Protein AF-A0A168HRJ1-F1 (afdb_monomer)

pLDDT: mean 80.08, std 8.82, range [50.94, 90.0]

Secondary structure (DSSP, 8-state):
----EEEEEEEEE--SSGGG-EEEEEEEETTTEEEEEEEETTTEEEEEEE-HHHHHHHHHHHHHHHHTT-

Nearest PDB structures (foldseek):
  8p26-assembly2_D  TM=5.088E-01  e=1.161E+00  Arabidopsis thaliana
  8p26-assembly4_G  TM=5.941E-01  e=2.294E+00  Arabidopsis thaliana
  3oky-assembly1_B  TM=4.949E-01  e=2.570E+00  Mus musculus
  7y4o-assembly1_A  TM=4.902E-01  e=8.961E+00  Rattus norvegicus

Sequence (70 aa):
MDGKRNEIATIVVDSADEENQGVIIVSVFDKQEIGLCVSQRMGGDLEIWLDKDQTNSLITALKKAVDDTI

Solvent-accessible surface area (backbone atoms only — not comparable to full-atom values): 4016 Å² total; per-residue (Å²): 134,95,67,59,77,41,80,79,45,75,46,77,42,84,49,97,48,65,82,65,18,32,40,39,38,35,29,33,38,71,88,58,30,44,32,46,32,45,30,33,79,65,84,55,73,52,69,50,80,29,45,64,68,57,43,52,51,49,53,53,52,50,52,51,54,54,59,75,73,108

Radius of gyration: 13.79 Å; Cα contacts (8 Å, |Δi|>4): 111; chains: 1; bounding box: 28×30×33 Å

Organism: NCBI:txid494026

Mean predicted aligned error: 7.47 Å

Foldseek 3Di:
DPWDKDWDDKDFDDDPDLQRGWIWIWIDTNVFKIKTWTGRPPDGIDIDIGGPVRVVVVVVVVVVVVVVVD

Structure (mmCIF, N/CA/C/O backbone):
data_AF-A0A168HRJ1-F1
#
_entry.id   AF-A0A168HRJ1-F1
#
loop_
_atom_site.group_PDB
_atom_site.id
_atom_site.type_symbol
_atom_site.label_atom_id
_atom_site.label_alt_id
_atom_site.label_comp_id
_atom_site.label_asym_id
_atom_site.label_entity_id
_atom_site.label_seq_id
_atom_site.pdbx_PDB_ins_code
_atom_site.Cartn_x
_atom_site.Cartn_y
_atom_site.Cartn_z
_atom_site.occupancy
_atom_site.B_iso_or_equiv
_atom_site.auth_seq_id
_atom_site.auth_comp_id
_atom_site.auth_asym_id
_atom_site.auth_atom_id
_atom_site.pdbx_PDB_model_num
ATOM 1 N N . MET A 1 1 ? -8.136 -15.077 13.247 1.00 50.94 1 MET A N 1
ATOM 2 C CA . MET A 1 1 ? -8.722 -13.723 13.315 1.00 50.94 1 MET A CA 1
ATOM 3 C C . MET A 1 1 ? -9.720 -13.628 12.177 1.00 50.94 1 MET A C 1
ATOM 5 O O . MET A 1 1 ? -9.356 -14.014 11.077 1.00 50.94 1 MET A O 1
ATOM 9 N N . ASP A 1 2 ? -10.958 -13.228 12.463 1.00 62.28 2 ASP A N 1
ATOM 10 C CA . ASP A 1 2 ? -12.120 -13.322 11.552 1.00 62.28 2 ASP A CA 1
ATOM 11 C C . ASP A 1 2 ? -12.457 -11.966 10.892 1.00 62.28 2 ASP A C 1
ATOM 13 O O . ASP A 1 2 ? -13.605 -11.658 10.579 1.00 62.28 2 ASP A O 1
ATOM 17 N N . GLY A 1 3 ? -11.441 -11.112 10.755 1.00 66.44 3 GLY A N 1
ATOM 18 C CA . GLY A 1 3 ? -11.578 -9.768 10.209 1.00 66.44 3 GLY A CA 1
ATOM 19 C C . GLY A 1 3 ? -11.615 -9.744 8.685 1.00 66.44 3 GLY A C 1
ATOM 20 O O . GLY A 1 3 ? -11.084 -10.633 8.012 1.00 66.44 3 GLY A O 1
ATOM 21 N N . LYS A 1 4 ? -12.250 -8.715 8.115 1.00 79.56 4 LYS A N 1
ATOM 22 C CA . LYS A 1 4 ? -12.396 -8.585 6.658 1.00 79.56 4 LYS A CA 1
ATOM 23 C C . LYS A 1 4 ? -11.368 -7.605 6.105 1.00 79.56 4 LYS A C 1
ATOM 25 O O . LYS A 1 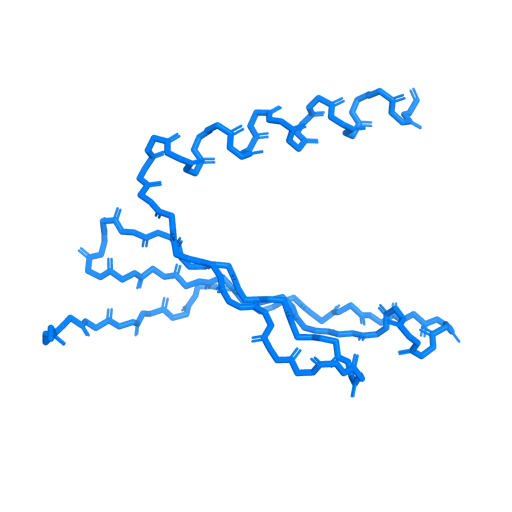4 ? -11.450 -6.399 6.345 1.00 79.56 4 LYS A O 1
ATOM 30 N N . ARG A 1 5 ? -10.455 -8.123 5.280 1.00 83.88 5 ARG A N 1
ATOM 31 C CA . ARG A 1 5 ? -9.582 -7.316 4.422 1.00 83.88 5 ARG A CA 1
ATOM 32 C C . ARG A 1 5 ? -10.420 -6.620 3.352 1.00 83.88 5 ARG A C 1
ATOM 34 O O . ARG A 1 5 ? -11.175 -7.272 2.632 1.00 83.88 5 ARG A O 1
ATOM 41 N N . ASN A 1 6 ? -10.258 -5.308 3.228 1.00 85.44 6 ASN A N 1
ATOM 42 C CA . ASN A 1 6 ? -10.807 -4.531 2.123 1.00 85.44 6 ASN A CA 1
ATOM 43 C C . ASN A 1 6 ? -9.656 -3.853 1.384 1.00 85.44 6 ASN A C 1
ATOM 45 O O . ASN A 1 6 ? -8.917 -3.073 1.980 1.00 85.44 6 ASN A O 1
ATOM 49 N N . GLU A 1 7 ? -9.506 -4.155 0.100 1.00 86.94 7 GLU A N 1
ATOM 50 C CA . GLU A 1 7 ? -8.600 -3.426 -0.783 1.00 86.94 7 GLU A CA 1
ATOM 51 C C . GLU A 1 7 ? -9.170 -2.032 -1.068 1.00 86.94 7 GLU A C 1
ATOM 53 O O . GLU A 1 7 ? -10.368 -1.884 -1.315 1.00 86.94 7 GLU A O 1
ATOM 58 N N . ILE A 1 8 ? -8.319 -1.009 -0.996 1.00 87.81 8 ILE A N 1
ATOM 59 C CA . ILE A 1 8 ? -8.712 0.394 -1.189 1.00 87.81 8 ILE A CA 1
ATOM 60 C C . ILE A 1 8 ? -8.036 0.991 -2.418 1.00 87.81 8 ILE A C 1
ATOM 62 O O . ILE A 1 8 ? -8.616 1.842 -3.090 1.00 87.81 8 ILE A O 1
ATOM 66 N N . ALA A 1 9 ? -6.812 0.558 -2.712 1.00 86.81 9 ALA A N 1
ATOM 67 C CA . ALA A 1 9 ? -6.086 0.993 -3.889 1.00 86.81 9 ALA A CA 1
ATOM 68 C C . ALA A 1 9 ? -5.150 -0.107 -4.377 1.00 86.81 9 ALA A C 1
ATOM 70 O O . ALA A 1 9 ? -4.501 -0.778 -3.575 1.00 86.81 9 ALA A O 1
ATOM 71 N N . THR A 1 10 ? -5.037 -0.199 -5.696 1.00 87.06 10 THR A N 1
ATOM 72 C CA . THR A 1 10 ? -4.016 -0.978 -6.385 1.00 87.06 10 THR A CA 1
ATOM 73 C C . THR A 1 10 ? -3.292 -0.050 -7.346 1.00 87.06 10 THR A C 1
ATOM 75 O O . THR A 1 10 ? -3.915 0.606 -8.182 1.00 87.06 10 THR A O 1
ATOM 78 N N . ILE A 1 11 ? -1.976 0.039 -7.192 1.00 87.19 11 ILE A N 1
ATOM 79 C CA . ILE A 1 11 ? -1.096 0.885 -7.992 1.00 87.19 11 ILE A CA 1
ATOM 80 C C . ILE A 1 11 ? -0.187 -0.046 -8.778 1.00 87.19 11 ILE A C 1
ATOM 82 O O . ILE A 1 11 ? 0.602 -0.787 -8.196 1.00 87.19 11 ILE A O 1
ATOM 86 N N . VAL A 1 12 ? -0.302 -0.007 -10.101 1.00 86.75 12 VAL A N 1
ATOM 87 C CA . VAL A 1 12 ? 0.607 -0.733 -10.989 1.00 86.75 12 VAL A CA 1
ATOM 88 C C . VAL A 1 12 ? 1.815 0.153 -11.248 1.00 86.75 12 VAL A C 1
ATOM 90 O O . VAL A 1 12 ? 1.670 1.284 -11.711 1.00 86.75 12 VAL A O 1
ATOM 93 N N . VAL A 1 13 ? 2.997 -0.364 -10.933 1.00 86.31 13 VAL A N 1
ATOM 94 C CA . VAL A 1 13 ? 4.271 0.283 -11.229 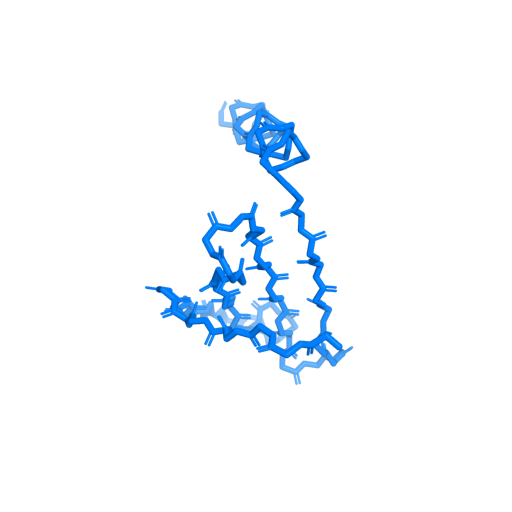1.00 86.31 13 VAL A CA 1
ATOM 95 C C . VAL A 1 13 ? 4.802 -0.346 -12.507 1.00 86.31 13 VAL A C 1
ATOM 97 O O . VAL A 1 13 ? 5.247 -1.494 -12.507 1.00 86.31 13 VAL A O 1
ATOM 100 N N . ASP A 1 14 ? 4.706 0.409 -13.597 1.00 84.94 14 ASP A N 1
ATOM 101 C CA . ASP A 1 14 ? 5.299 0.043 -14.878 1.00 84.94 14 ASP A CA 1
ATOM 102 C C . ASP A 1 14 ? 6.647 0.753 -15.036 1.00 84.94 14 ASP A C 1
ATOM 104 O O . ASP A 1 14 ? 6.775 1.953 -14.783 1.00 84.94 14 ASP A O 1
ATOM 108 N N . SER A 1 15 ? 7.661 -0.010 -15.423 1.00 83.62 15 SER A N 1
ATOM 109 C CA . SER A 1 15 ? 9.043 0.436 -15.556 1.00 83.62 15 SER A CA 1
ATOM 110 C C . SER A 1 15 ? 9.664 -0.224 -16.779 1.00 83.62 15 SER A C 1
ATOM 112 O O . SER A 1 15 ? 9.352 -1.370 -17.104 1.00 83.62 15 SER A O 1
ATOM 114 N N . ALA A 1 16 ? 10.574 0.492 -17.444 1.00 84.25 16 ALA A N 1
ATOM 115 C CA . ALA A 1 16 ? 11.389 -0.074 -18.519 1.00 84.25 16 ALA A CA 1
ATOM 116 C C . ALA A 1 16 ? 12.351 -1.164 -18.009 1.00 84.25 16 ALA A C 1
ATOM 118 O O . ALA A 1 16 ? 12.810 -1.991 -18.792 1.00 84.25 16 ALA A O 1
ATOM 119 N N . ASP A 1 17 ? 12.649 -1.149 -16.710 1.00 82.94 17 ASP A N 1
ATOM 120 C CA . ASP A 1 17 ? 13.419 -2.173 -16.015 1.00 82.94 17 ASP A CA 1
ATOM 121 C C . ASP A 1 17 ? 12.466 -3.166 -15.333 1.00 82.94 17 ASP A C 1
ATOM 123 O O . ASP A 1 17 ? 11.704 -2.785 -14.439 1.00 82.94 17 ASP A O 1
ATOM 127 N N . GLU A 1 18 ? 12.495 -4.429 -15.768 1.00 79.69 18 GLU A N 1
ATOM 128 C CA . GLU A 1 18 ? 11.585 -5.487 -15.311 1.00 79.69 18 GLU A CA 1
ATOM 129 C C . GLU A 1 18 ? 11.709 -5.782 -13.809 1.00 79.69 18 GLU A C 1
ATOM 131 O O . GLU A 1 18 ? 10.709 -6.134 -13.182 1.00 79.69 18 GLU A O 1
ATOM 136 N N . GLU A 1 19 ? 12.887 -5.579 -13.206 1.00 78.06 19 GLU A N 1
ATOM 137 C CA . GLU A 1 19 ? 13.092 -5.761 -11.758 1.00 78.06 19 GLU A CA 1
ATOM 138 C C . GLU A 1 19 ? 12.333 -4.711 -10.929 1.00 78.06 19 GLU A C 1
ATOM 140 O O . GLU A 1 19 ? 11.988 -4.936 -9.768 1.00 78.06 19 GLU A O 1
ATOM 145 N N . ASN A 1 20 ? 12.022 -3.572 -11.548 1.00 79.19 20 ASN A N 1
ATOM 146 C CA . ASN A 1 20 ? 11.288 -2.466 -10.945 1.00 79.19 20 ASN A CA 1
ATOM 147 C C . ASN A 1 20 ? 9.789 -2.476 -11.297 1.00 79.19 20 ASN A C 1
ATOM 149 O O . ASN A 1 20 ? 9.053 -1.587 -10.866 1.00 79.19 20 ASN A O 1
ATOM 153 N N . GLN A 1 21 ? 9.321 -3.466 -12.064 1.00 82.94 21 GLN A N 1
ATOM 154 C CA . GLN A 1 21 ? 7.897 -3.660 -12.324 1.00 82.94 21 GLN A CA 1
ATOM 155 C C . GLN A 1 21 ? 7.214 -4.351 -11.146 1.00 82.94 21 GLN A C 1
ATOM 157 O O . GLN A 1 21 ? 7.726 -5.315 -10.567 1.00 82.94 21 GLN A O 1
ATOM 162 N N . GLY A 1 22 ? 6.001 -3.911 -10.828 1.00 85.88 22 GLY A N 1
ATOM 163 C CA . GLY A 1 22 ? 5.268 -4.501 -9.722 1.00 85.88 22 GLY A CA 1
ATOM 164 C C . GLY A 1 22 ? 3.894 -3.910 -9.478 1.00 85.88 22 GLY A C 1
ATOM 165 O O . GLY A 1 22 ? 3.368 -3.109 -10.252 1.00 85.88 22 GLY A O 1
ATOM 166 N N . VAL A 1 23 ? 3.309 -4.330 -8.365 1.00 85.62 23 VAL A N 1
ATOM 167 C CA . VAL A 1 23 ? 2.013 -3.869 -7.887 1.00 85.62 23 VAL A CA 1
ATOM 168 C C . VAL A 1 23 ? 2.126 -3.514 -6.413 1.00 85.62 23 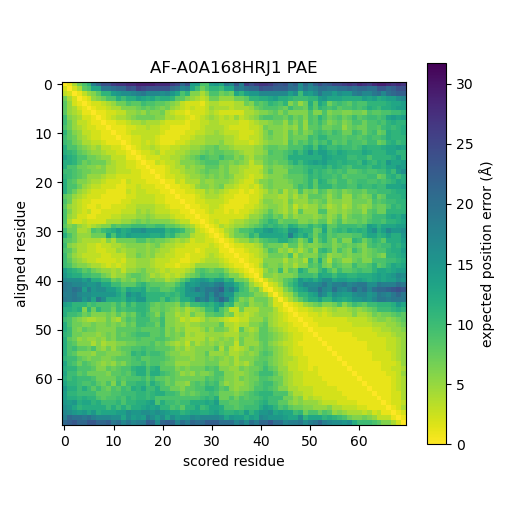VAL A C 1
ATOM 170 O O . VAL A 1 23 ? 2.652 -4.284 -5.610 1.00 85.62 23 VAL A O 1
ATOM 173 N N . ILE A 1 24 ? 1.597 -2.349 -6.056 1.00 85.56 24 ILE A N 1
ATOM 174 C CA . ILE A 1 24 ? 1.403 -1.935 -4.671 1.00 85.56 24 ILE A CA 1
ATOM 175 C C . ILE A 1 24 ? -0.087 -2.039 -4.366 1.00 85.56 24 ILE A C 1
ATOM 177 O O . ILE A 1 24 ? -0.897 -1.359 -4.996 1.00 85.56 24 ILE A O 1
ATOM 181 N N . ILE A 1 25 ? -0.448 -2.869 -3.392 1.00 85.62 25 ILE A N 1
ATOM 182 C CA . ILE A 1 25 ? -1.828 -3.038 -2.935 1.00 85.62 25 ILE A CA 1
ATOM 183 C C . ILE A 1 25 ? -1.948 -2.434 -1.541 1.00 85.62 25 ILE A C 1
ATOM 185 O O . ILE A 1 25 ? -1.248 -2.835 -0.609 1.00 85.62 25 ILE A O 1
ATOM 189 N N . VAL A 1 26 ? -2.871 -1.489 -1.391 1.00 86.19 26 VAL A N 1
ATOM 190 C CA . VAL A 1 26 ? -3.222 -0.874 -0.112 1.00 86.19 26 VAL A CA 1
ATOM 191 C C . VAL A 1 26 ? -4.538 -1.465 0.359 1.00 86.19 26 VAL A C 1
ATOM 193 O O . VAL A 1 26 ? -5.562 -1.390 -0.324 1.00 86.19 26 VAL A O 1
ATOM 196 N N . SER A 1 27 ? -4.519 -2.065 1.540 1.00 87.88 27 SER A N 1
ATOM 197 C CA . SER A 1 27 ? -5.686 -2.686 2.157 1.00 87.88 27 SER A CA 1
ATOM 198 C C . SER A 1 27 ? -5.928 -2.124 3.549 1.00 87.88 27 SER A C 1
ATOM 200 O O . SER A 1 27 ? -5.016 -1.624 4.195 1.00 87.88 27 SER A O 1
ATOM 202 N N . VAL A 1 28 ? -7.157 -2.244 4.036 1.00 85.31 28 VAL A N 1
ATOM 203 C CA . VAL A 1 28 ? -7.479 -2.037 5.448 1.00 85.31 28 VAL A CA 1
ATOM 204 C C . VAL A 1 28 ? -8.109 -3.293 6.018 1.00 85.31 28 VAL A C 1
ATOM 206 O O . VAL A 1 28 ? -9.006 -3.883 5.407 1.00 85.31 28 VAL A O 1
ATOM 209 N N . PHE A 1 29 ? -7.650 -3.679 7.204 1.00 84.81 29 PHE A N 1
ATOM 210 C CA . PHE A 1 29 ? -8.188 -4.793 7.972 1.00 84.81 29 PHE A CA 1
ATOM 211 C C . PHE A 1 29 ? -8.981 -4.251 9.163 1.00 84.81 29 PHE A C 1
ATOM 213 O O . PHE A 1 29 ? -8.493 -3.410 9.919 1.00 84.81 29 PHE A O 1
ATOM 220 N N . ASP A 1 30 ? -10.255 -4.645 9.262 1.00 82.88 30 ASP A N 1
ATOM 221 C CA . ASP A 1 30 ? -11.184 -4.263 10.340 1.00 82.88 30 ASP A CA 1
ATOM 222 C C . ASP A 1 30 ? -11.247 -2.761 10.679 1.00 82.88 30 ASP A C 1
ATOM 224 O O . ASP A 1 30 ? -11.628 -2.373 11.782 1.00 82.88 30 ASP A O 1
ATOM 228 N N . LYS A 1 31 ? -10.914 -1.892 9.713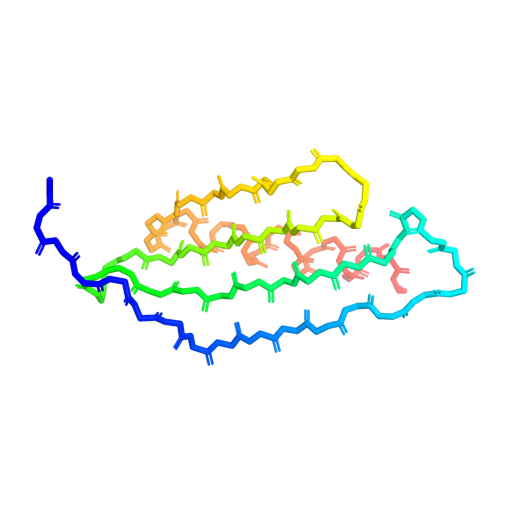 1.00 75.06 31 LYS A N 1
ATOM 229 C CA . LYS A 1 31 ? -10.828 -0.426 9.879 1.00 75.06 31 LYS A CA 1
ATOM 230 C C . LYS A 1 31 ? -9.799 0.041 10.915 1.00 75.06 31 LYS A C 1
ATOM 232 O O . LYS A 1 31 ? -9.841 1.205 11.310 1.00 75.06 31 LYS A O 1
ATOM 237 N N . GLN A 1 32 ? -8.900 -0.835 11.348 1.00 77.25 32 GLN A N 1
ATOM 238 C CA . GLN A 1 32 ? -7.927 -0.551 12.405 1.00 77.25 32 GLN A CA 1
ATOM 239 C C . GLN A 1 32 ? -6.484 -0.634 11.913 1.00 77.25 32 GLN A C 1
ATOM 241 O O . GLN A 1 32 ? -5.642 0.118 12.398 1.00 77.25 32 GLN A O 1
ATOM 246 N N . GLU A 1 33 ? -6.220 -1.480 10.921 1.00 79.69 33 GLU A N 1
ATOM 247 C CA . GLU A 1 33 ? -4.878 -1.702 10.384 1.00 79.69 33 GLU A CA 1
ATOM 248 C C . GLU A 1 33 ? -4.841 -1.372 8.897 1.00 79.69 33 GLU A C 1
ATOM 250 O O . GLU A 1 33 ? -5.819 -1.590 8.173 1.00 79.69 33 GLU A O 1
ATOM 255 N N . ILE A 1 34 ? -3.701 -0.856 8.446 1.00 83.38 34 ILE A N 1
ATOM 256 C CA . ILE A 1 34 ? -3.411 -0.597 7.040 1.00 83.38 34 ILE A CA 1
ATOM 257 C C . ILE A 1 34 ? -2.365 -1.621 6.595 1.00 83.38 34 ILE A C 1
ATOM 259 O O . ILE A 1 34 ? -1.286 -1.728 7.174 1.00 83.38 34 ILE A O 1
ATOM 263 N N . GLY A 1 35 ? -2.707 -2.394 5.570 1.00 80.19 35 GLY A N 1
ATOM 264 C CA . GLY A 1 35 ? -1.812 -3.334 4.908 1.00 80.19 35 GLY A CA 1
ATOM 265 C C . GLY A 1 35 ? -1.205 -2.701 3.663 1.00 80.19 35 GLY A C 1
ATOM 266 O O . GLY A 1 35 ? -1.931 -2.140 2.836 1.00 80.19 35 GLY A O 1
ATOM 267 N N . LEU A 1 36 ? 0.112 -2.814 3.528 1.00 83.75 36 LEU A N 1
ATOM 268 C CA . LEU A 1 36 ? 0.858 -2.455 2.328 1.00 83.75 36 LEU A CA 1
ATOM 269 C C . LEU A 1 36 ? 1.515 -3.722 1.790 1.00 83.75 36 LEU A C 1
ATOM 271 O O . LEU A 1 36 ? 2.404 -4.290 2.421 1.00 83.75 36 LEU A O 1
ATOM 275 N N . CYS A 1 37 ? 1.066 -4.163 0.622 1.00 82.44 37 CYS A N 1
ATOM 276 C CA . CYS A 1 37 ? 1.687 -5.259 -0.104 1.00 82.44 37 CYS A CA 1
ATOM 277 C C . CYS A 1 37 ? 2.442 -4.687 -1.297 1.00 82.44 37 CYS A C 1
ATOM 279 O O . CYS A 1 37 ? 1.850 -3.980 -2.112 1.00 82.44 37 CYS A O 1
ATOM 281 N N . VAL A 1 38 ? 3.731 -5.000 -1.399 1.00 80.19 38 VAL A N 1
ATOM 282 C CA . VAL A 1 38 ? 4.567 -4.681 -2.555 1.00 80.19 38 VAL A CA 1
ATOM 283 C C . VAL A 1 38 ? 4.952 -5.998 -3.208 1.00 80.19 38 VAL A C 1
ATOM 285 O O . VAL A 1 38 ? 5.720 -6.785 -2.657 1.00 80.19 38 VAL A O 1
ATOM 288 N N . SER A 1 39 ? 4.379 -6.237 -4.381 1.00 79.62 39 SER A N 1
ATOM 289 C CA . SER A 1 39 ? 4.673 -7.396 -5.211 1.00 79.62 39 SER A CA 1
ATOM 290 C C . SER A 1 39 ? 5.553 -6.950 -6.364 1.00 79.62 39 SER A C 1
ATOM 292 O O . SER A 1 39 ? 5.121 -6.160 -7.206 1.00 79.62 39 SER A O 1
ATOM 294 N N . GLN A 1 40 ? 6.794 -7.423 -6.397 1.00 74.06 40 GLN A N 1
ATOM 295 C CA . GLN A 1 40 ? 7.632 -7.301 -7.585 1.00 74.06 40 GLN A CA 1
ATOM 296 C C . GLN A 1 40 ? 7.359 -8.486 -8.506 1.00 74.06 40 GLN A C 1
ATOM 298 O O . GLN A 1 40 ? 7.122 -9.607 -8.048 1.00 74.06 40 GLN A O 1
ATOM 303 N N . ARG A 1 41 ? 7.439 -8.259 -9.823 1.00 64.12 41 ARG A N 1
ATOM 304 C CA . ARG A 1 41 ? 7.256 -9.324 -10.827 1.00 64.12 41 ARG A CA 1
ATOM 305 C C . ARG A 1 41 ? 8.224 -10.496 -10.601 1.00 64.12 41 ARG A C 1
ATOM 307 O O . ARG A 1 41 ? 7.907 -11.639 -10.929 1.00 64.12 41 ARG A O 1
ATOM 314 N N . MET A 1 42 ? 9.372 -10.202 -9.988 1.00 53.94 42 MET A N 1
ATOM 315 C CA . MET A 1 42 ? 10.338 -11.154 -9.458 1.00 53.94 42 MET A CA 1
ATOM 316 C C . MET A 1 42 ? 10.556 -10.898 -7.961 1.00 53.94 42 MET A C 1
ATOM 318 O O . MET A 1 42 ? 10.951 -9.802 -7.595 1.00 53.94 42 MET A O 1
ATOM 322 N N . GLY A 1 43 ? 10.342 -11.899 -7.097 1.00 60.06 43 GLY A N 1
ATOM 323 C CA . GLY A 1 43 ? 10.698 -11.796 -5.667 1.00 60.06 43 GLY A CA 1
ATOM 324 C C . GLY A 1 43 ? 9.618 -12.187 -4.655 1.00 60.06 43 GLY A C 1
ATOM 325 O O . GLY A 1 43 ? 9.927 -12.312 -3.473 1.00 60.06 43 GLY A O 1
ATOM 326 N N . GLY A 1 44 ? 8.392 -12.471 -5.100 1.00 61.44 44 GLY A N 1
ATOM 327 C CA . GLY A 1 44 ? 7.272 -12.771 -4.203 1.00 61.44 44 GLY A CA 1
ATOM 328 C C . GLY A 1 44 ? 6.680 -11.515 -3.558 1.00 61.44 44 GLY A C 1
ATOM 329 O O . GLY A 1 44 ? 7.173 -10.404 -3.747 1.00 61.44 44 GLY A O 1
ATOM 330 N N . ASP A 1 45 ? 5.594 -11.700 -2.812 1.00 66.69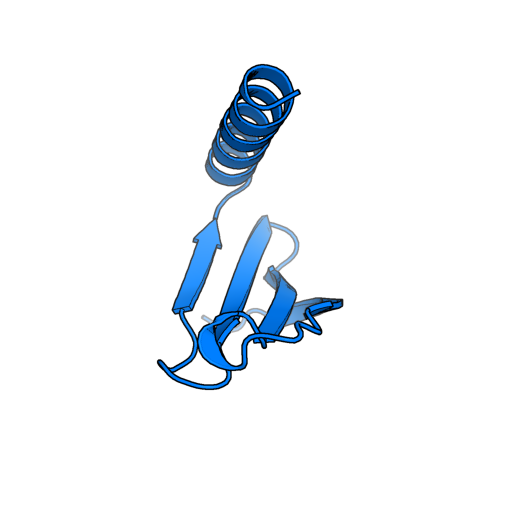 45 ASP A N 1
ATOM 331 C CA . ASP A 1 45 ? 4.792 -10.595 -2.286 1.00 66.69 45 ASP A CA 1
ATOM 332 C C . ASP A 1 45 ? 5.251 -10.247 -0.867 1.00 66.69 45 ASP A C 1
ATOM 334 O O . ASP A 1 45 ? 4.927 -10.946 0.097 1.00 66.69 45 ASP A O 1
ATOM 338 N N . LEU A 1 46 ? 6.030 -9.171 -0.725 1.00 71.44 46 LEU A N 1
ATOM 339 C CA . LEU A 1 46 ? 6.341 -8.623 0.591 1.00 71.44 46 LEU A CA 1
ATOM 340 C C . LEU A 1 46 ? 5.115 -7.862 1.099 1.00 71.44 46 LEU A C 1
ATOM 342 O O . LEU A 1 46 ? 4.758 -6.803 0.580 1.00 71.44 46 LEU A O 1
ATOM 346 N N . GLU A 1 47 ? 4.478 -8.402 2.134 1.00 76.38 47 GLU A N 1
ATOM 347 C CA . GLU A 1 47 ? 3.331 -7.783 2.793 1.00 76.38 47 GLU A CA 1
ATOM 348 C C . GLU A 1 47 ? 3.689 -7.370 4.222 1.00 76.38 47 GLU A C 1
ATOM 350 O O . GLU A 1 47 ? 4.200 -8.168 5.012 1.00 76.38 47 GLU A O 1
ATOM 355 N N . ILE A 1 48 ? 3.400 -6.112 4.556 1.00 80.44 48 ILE A N 1
ATOM 356 C CA . ILE A 1 48 ? 3.516 -5.577 5.911 1.00 80.44 48 ILE A CA 1
ATOM 357 C C . ILE A 1 48 ? 2.156 -5.061 6.382 1.00 80.44 48 ILE A C 1
ATOM 359 O O . ILE A 1 48 ? 1.444 -4.364 5.654 1.00 80.44 48 ILE A O 1
ATOM 363 N N . TRP A 1 49 ? 1.806 -5.402 7.620 1.00 81.00 49 TRP A N 1
ATOM 364 C CA . TRP A 1 49 ? 0.607 -4.929 8.305 1.00 81.00 49 TRP A CA 1
ATOM 365 C C . TRP A 1 49 ? 1.022 -3.937 9.380 1.00 81.00 49 TRP A C 1
ATOM 367 O O . TRP A 1 49 ? 1.904 -4.233 10.186 1.00 81.00 49 TRP A O 1
ATOM 377 N N . LEU A 1 50 ? 0.418 -2.753 9.352 1.00 81.38 50 LEU A N 1
ATOM 378 C CA . LEU A 1 50 ? 0.765 -1.652 10.236 1.00 81.38 50 LEU A CA 1
ATOM 379 C C . LEU A 1 50 ? -0.483 -1.170 10.966 1.00 81.38 50 LEU A C 1
ATOM 381 O O . LEU A 1 50 ? -1.534 -0.941 10.358 1.00 81.38 50 LEU A O 1
ATOM 385 N N . ASP A 1 51 ? -0.350 -0.955 12.269 1.00 84.69 51 ASP A N 1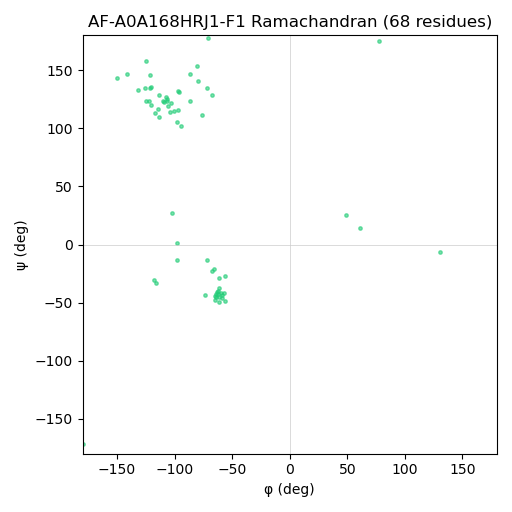
ATOM 386 C CA . ASP A 1 51 ? -1.352 -0.210 13.020 1.00 84.69 51 ASP A CA 1
ATOM 387 C C . ASP A 1 51 ? -1.324 1.287 12.648 1.00 84.69 51 ASP A C 1
ATOM 389 O O . ASP A 1 51 ? -0.521 1.761 11.832 1.00 84.69 51 ASP A O 1
ATOM 393 N N . LYS A 1 52 ? -2.230 2.063 13.244 1.00 79.38 52 LYS A N 1
ATOM 394 C CA . LYS A 1 52 ? -2.348 3.502 12.987 1.00 79.38 52 LYS A CA 1
ATOM 395 C C . LYS A 1 52 ? -1.064 4.280 13.302 1.00 79.38 52 LYS A C 1
ATOM 397 O O . LYS A 1 52 ? -0.698 5.175 12.537 1.00 79.38 52 LYS A O 1
ATOM 402 N N . ASP A 1 53 ? -0.414 3.993 14.423 1.00 85.50 53 ASP A N 1
ATOM 403 C CA . ASP A 1 53 ? 0.753 4.749 14.878 1.00 85.50 53 ASP A CA 1
ATOM 404 C C . ASP A 1 53 ? 1.971 4.401 14.019 1.00 85.50 53 ASP A C 1
ATOM 406 O O . ASP A 1 53 ? 2.656 5.297 13.520 1.00 85.50 53 ASP A O 1
ATOM 410 N N . GLN A 1 54 ? 2.158 3.114 13.726 1.00 86.00 54 GLN A N 1
ATOM 411 C CA . GLN A 1 54 ? 3.171 2.616 12.800 1.00 86.00 54 GLN A CA 1
ATOM 412 C C . GLN A 1 54 ? 2.982 3.181 11.387 1.00 86.00 54 GLN A C 1
ATOM 414 O O . GLN A 1 54 ? 3.950 3.613 10.755 1.00 86.00 54 GLN A O 1
ATOM 419 N N . THR A 1 55 ? 1.738 3.254 10.906 1.00 81.38 55 THR A N 1
ATOM 420 C CA . THR A 1 55 ? 1.428 3.853 9.601 1.00 81.38 55 THR A CA 1
ATOM 421 C C . THR A 1 55 ? 1.798 5.336 9.569 1.00 81.38 55 THR A C 1
ATOM 423 O O . THR A 1 55 ? 2.409 5.803 8.608 1.00 81.38 55 THR A O 1
ATOM 426 N N . ASN A 1 56 ? 1.493 6.089 10.631 1.00 79.94 56 ASN A N 1
ATOM 427 C CA . ASN A 1 56 ? 1.879 7.498 10.724 1.00 79.94 56 ASN A CA 1
ATOM 428 C C . ASN A 1 56 ? 3.404 7.682 10.743 1.00 79.94 56 ASN A C 1
ATOM 430 O O . ASN A 1 56 ? 3.920 8.593 10.085 1.00 79.94 56 ASN A O 1
ATOM 434 N N . SER A 1 57 ? 4.134 6.821 11.458 1.00 87.50 57 SER A N 1
ATOM 435 C CA . SER A 1 57 ? 5.600 6.826 11.451 1.00 87.50 57 SER A CA 1
ATOM 436 C C . SER A 1 57 ? 6.163 6.547 10.059 1.00 87.50 57 SER A C 1
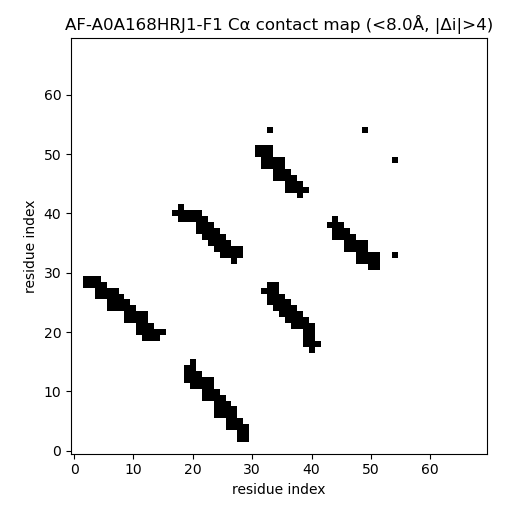ATOM 438 O O . SER A 1 57 ? 7.041 7.284 9.609 1.00 87.50 57 SER A O 1
ATOM 440 N 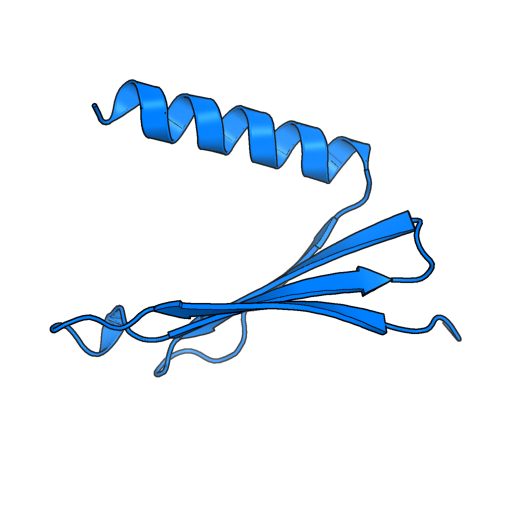N . LEU A 1 58 ? 5.622 5.552 9.347 1.00 85.88 58 LEU A N 1
ATOM 441 C CA . LEU A 1 58 ? 6.034 5.237 7.980 1.00 85.88 58 LEU A CA 1
ATOM 442 C C . LEU A 1 58 ? 5.785 6.416 7.033 1.00 85.88 58 LEU A C 1
ATOM 444 O O . LEU A 1 58 ? 6.699 6.829 6.326 1.00 85.88 58 LEU A O 1
ATOM 448 N N . ILE A 1 59 ? 4.585 7.004 7.050 1.00 82.62 59 ILE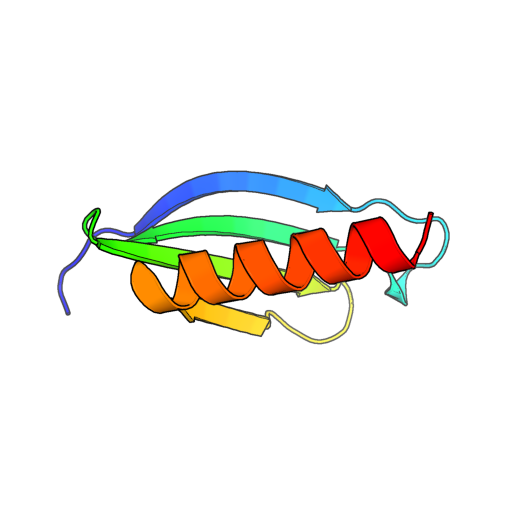 A N 1
ATOM 449 C CA . ILE A 1 59 ? 4.253 8.170 6.214 1.00 82.62 59 ILE A CA 1
ATOM 450 C C . ILE A 1 59 ? 5.215 9.328 6.490 1.00 82.62 59 ILE A C 1
ATOM 452 O O . ILE A 1 59 ? 5.664 9.994 5.561 1.00 82.62 59 ILE A O 1
ATOM 456 N N . THR A 1 60 ? 5.542 9.572 7.759 1.00 86.69 60 THR A N 1
ATOM 457 C CA . THR A 1 60 ? 6.477 10.637 8.145 1.00 86.69 60 THR A CA 1
ATOM 458 C C . THR A 1 60 ? 7.879 10.370 7.601 1.00 86.69 60 THR A C 1
ATOM 460 O O . THR A 1 60 ? 8.496 11.270 7.034 1.00 86.69 60 THR A O 1
ATOM 463 N N . ALA A 1 61 ? 8.368 9.133 7.727 1.00 86.44 61 ALA A N 1
ATOM 464 C CA . ALA A 1 61 ? 9.669 8.734 7.202 1.00 86.44 61 ALA A CA 1
ATOM 465 C C . ALA A 1 61 ? 9.728 8.833 5.669 1.00 86.44 61 ALA A C 1
ATOM 467 O O . ALA A 1 61 ? 10.698 9.359 5.132 1.00 86.44 61 ALA A O 1
ATOM 468 N N . LEU A 1 62 ? 8.674 8.393 4.974 1.00 84.06 62 LEU A N 1
ATOM 469 C CA . LEU A 1 62 ? 8.578 8.471 3.516 1.00 84.06 62 LEU A CA 1
ATOM 470 C C . LEU A 1 62 ? 8.535 9.916 3.021 1.00 84.06 62 LEU A C 1
ATOM 472 O O . LEU A 1 62 ? 9.255 10.247 2.087 1.00 84.06 62 LEU A O 1
ATOM 476 N N . LYS A 1 63 ? 7.744 10.788 3.661 1.00 82.12 63 LYS A N 1
ATOM 477 C CA . LYS A 1 63 ? 7.717 12.221 3.328 1.00 82.12 63 LYS A CA 1
ATOM 478 C C . LYS A 1 63 ? 9.106 12.836 3.429 1.00 82.12 63 LYS A C 1
ATOM 480 O O . LYS A 1 63 ? 9.555 13.461 2.481 1.00 82.12 63 LYS A O 1
ATOM 485 N N . LYS A 1 64 ? 9.804 12.571 4.536 1.00 90.00 64 LYS A N 1
ATOM 486 C CA . LYS A 1 64 ? 11.175 13.043 4.722 1.00 90.00 64 LYS A CA 1
ATOM 487 C C . LYS A 1 64 ? 12.114 12.522 3.630 1.00 90.00 64 LYS A C 1
ATOM 489 O O . LYS A 1 64 ? 12.878 13.296 3.079 1.00 90.00 64 LYS A O 1
ATOM 494 N N . ALA A 1 65 ? 12.045 11.231 3.306 1.00 85.19 65 ALA A N 1
ATOM 495 C CA . ALA A 1 65 ? 12.892 10.643 2.271 1.00 85.19 65 ALA A CA 1
ATOM 496 C C . ALA A 1 65 ? 12.643 11.267 0.888 1.00 85.19 65 ALA A C 1
ATOM 498 O O . ALA A 1 65 ? 13.593 11.511 0.151 1.00 85.19 65 ALA A O 1
ATOM 499 N N . VAL A 1 66 ? 11.382 11.549 0.544 1.00 84.38 66 VAL A N 1
ATOM 500 C CA . VAL A 1 66 ? 11.025 12.241 -0.703 1.00 84.38 66 VAL A CA 1
ATOM 501 C C . VAL A 1 66 ? 11.570 13.668 -0.704 1.00 84.38 66 VAL A C 1
ATOM 503 O O . VAL A 1 66 ? 12.215 14.048 -1.674 1.00 84.38 66 VAL A O 1
ATOM 506 N N . ASP A 1 67 ? 11.367 14.423 0.378 1.00 87.69 67 ASP A N 1
ATOM 507 C CA . ASP A 1 67 ? 11.855 15.802 0.498 1.00 87.69 67 ASP A CA 1
ATOM 508 C C . ASP A 1 67 ? 13.391 15.880 0.420 1.00 87.69 67 ASP A C 1
ATOM 510 O O . ASP A 1 67 ? 13.924 16.789 -0.205 1.00 87.69 67 ASP A O 1
ATOM 514 N N . ASP A 1 68 ? 14.106 14.907 0.996 1.00 86.12 68 ASP A N 1
ATOM 515 C CA . ASP A 1 68 ? 15.575 14.830 0.957 1.00 86.12 68 ASP A CA 1
ATOM 516 C C . ASP A 1 68 ? 16.122 14.449 -0.443 1.00 86.12 68 ASP A C 1
ATOM 518 O O . ASP A 1 68 ? 17.326 14.565 -0.685 1.00 86.12 68 ASP A O 1
ATOM 522 N N . THR A 1 69 ? 15.270 13.970 -1.361 1.00 70.56 69 THR A N 1
ATOM 523 C CA . THR A 1 69 ? 15.663 13.510 -2.711 1.00 70.56 69 THR A CA 1
ATOM 524 C C . THR A 1 69 ? 15.438 14.573 -3.803 1.00 70.56 69 THR A C 1
ATOM 526 O O . THR A 1 69 ? 15.948 14.406 -4.913 1.00 70.56 69 THR A O 1
ATOM 529 N N . ILE A 1 70 ? 14.688 15.649 -3.517 1.00 53.81 70 ILE A N 1
ATOM 530 C CA . ILE A 1 70 ? 14.305 16.707 -4.479 1.00 53.81 70 ILE A CA 1
ATOM 531 C C . ILE A 1 70 ? 15.186 17.952 -4.325 1.00 53.81 70 ILE A C 1
ATOM 533 O O . ILE A 1 70 ? 15.443 18.375 -3.179 1.00 53.81 70 ILE A O 1
#